Protein AF-A0A127SQ89-F1 (afdb_monomer_lite)

Structure (mmCIF, N/CA/C/O backbone):
data_AF-A0A127SQ89-F1
#
_entry.id   AF-A0A127SQ89-F1
#
loop_
_atom_site.group_PDB
_atom_site.id
_atom_site.type_symbol
_atom_site.label_atom_id
_atom_site.label_alt_id
_atom_site.label_comp_id
_atom_site.label_asym_id
_atom_site.label_entity_id
_atom_site.label_seq_id
_atom_site.pdbx_PDB_ins_code
_atom_site.Cartn_x
_atom_site.Cartn_y
_atom_site.Cartn_z
_atom_site.occupancy
_atom_site.B_iso_or_equiv
_atom_site.auth_seq_id
_atom_site.auth_comp_id
_atom_site.auth_asym_id
_atom_site.auth_atom_id
_atom_site.pdbx_PDB_model_num
ATOM 1 N N . MET A 1 1 ? -6.056 -7.435 16.759 1.00 73.31 1 MET A N 1
ATOM 2 C CA . MET A 1 1 ? -5.629 -6.289 15.921 1.00 73.31 1 MET A CA 1
ATOM 3 C C . MET A 1 1 ? -6.855 -5.602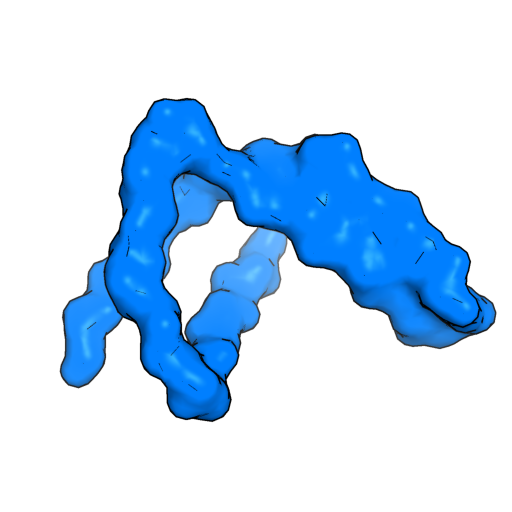 15.347 1.00 73.31 1 MET A C 1
ATOM 5 O O . MET A 1 1 ? -7.742 -6.297 14.865 1.00 73.31 1 MET A O 1
ATOM 9 N N . LYS A 1 2 ? -6.926 -4.269 15.423 1.00 81.56 2 LYS A N 1
ATOM 10 C CA . LYS A 1 2 ? -8.010 -3.490 14.809 1.00 81.56 2 LYS A CA 1
ATOM 11 C C . LYS A 1 2 ? -7.781 -3.434 13.295 1.00 81.56 2 LYS A C 1
ATOM 13 O O . LYS A 1 2 ? -6.669 -3.139 12.868 1.00 81.56 2 LYS A O 1
ATOM 18 N N . LYS A 1 3 ? -8.801 -3.7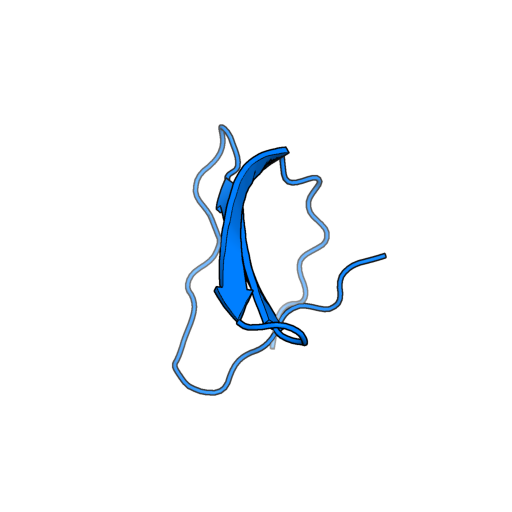70 12.503 1.00 87.44 3 LYS A N 1
ATOM 19 C CA . LYS A 1 3 ? -8.759 -3.679 11.036 1.00 87.44 3 LYS A CA 1
ATOM 20 C C . LYS A 1 3 ? -9.263 -2.305 10.600 1.00 87.44 3 LYS A C 1
ATOM 22 O O . LYS A 1 3 ? -10.204 -1.789 11.201 1.00 87.44 3 LYS A O 1
ATOM 27 N N . TYR A 1 4 ? -8.650 -1.747 9.564 1.00 90.81 4 TYR A N 1
ATOM 28 C CA . TYR A 1 4 ? -9.049 -0.486 8.945 1.00 90.81 4 TYR A CA 1
ATOM 29 C C . TYR A 1 4 ? -9.370 -0.738 7.474 1.00 90.81 4 TYR A C 1
ATOM 31 O O . TYR A 1 4 ? -8.709 -1.551 6.833 1.00 90.81 4 TYR A O 1
ATOM 39 N N . ILE A 1 5 ? -10.383 -0.045 6.964 1.00 93.31 5 ILE A N 1
ATOM 40 C CA . ILE A 1 5 ? -10.717 0.002 5.540 1.00 93.31 5 ILE A CA 1
ATOM 41 C C . ILE A 1 5 ? -10.695 1.480 5.175 1.00 93.31 5 ILE A C 1
ATOM 43 O O . ILE A 1 5 ? -11.413 2.267 5.791 1.00 93.31 5 ILE A O 1
ATOM 47 N N . LEU A 1 6 ? -9.811 1.850 4.254 1.00 93.44 6 LEU A N 1
ATOM 48 C CA . LEU A 1 6 ? -9.550 3.229 3.863 1.00 93.44 6 LEU A CA 1
ATOM 49 C C . LEU A 1 6 ? -9.387 3.285 2.349 1.00 93.44 6 LEU A C 1
ATOM 51 O O . LEU A 1 6 ? -8.682 2.451 1.782 1.00 93.44 6 LEU A O 1
ATOM 55 N N . ASP A 1 7 ? -9.985 4.296 1.730 1.00 95.00 7 ASP A N 1
ATOM 56 C CA . ASP A 1 7 ? -9.658 4.654 0.357 1.00 95.00 7 ASP A CA 1
ATOM 57 C C . ASP A 1 7 ? -8.328 5.410 0.355 1.00 95.00 7 ASP A C 1
ATOM 59 O O . ASP A 1 7 ? -8.154 6.399 1.073 1.00 95.00 7 ASP A O 1
ATOM 63 N N . LEU A 1 8 ? -7.373 4.916 -0.430 1.00 95.88 8 LEU A N 1
ATOM 64 C CA . LEU A 1 8 ? -6.043 5.502 -0.563 1.00 95.88 8 LEU A CA 1
ATOM 65 C C . LEU A 1 8 ? -5.822 5.979 -1.994 1.00 95.88 8 LEU A C 1
ATOM 67 O O . LEU A 1 8 ? -6.276 5.356 -2.953 1.00 95.88 8 LEU A O 1
ATOM 71 N N . THR A 1 9 ? -5.052 7.050 -2.137 1.00 97.06 9 THR A N 1
ATOM 72 C CA . THR A 1 9 ? -4.653 7.581 -3.440 1.00 97.06 9 THR A CA 1
ATOM 73 C C . THR A 1 9 ? -3.263 7.069 -3.801 1.00 97.06 9 THR A C 1
ATOM 75 O O . THR A 1 9 ? -2.313 7.228 -3.031 1.00 97.06 9 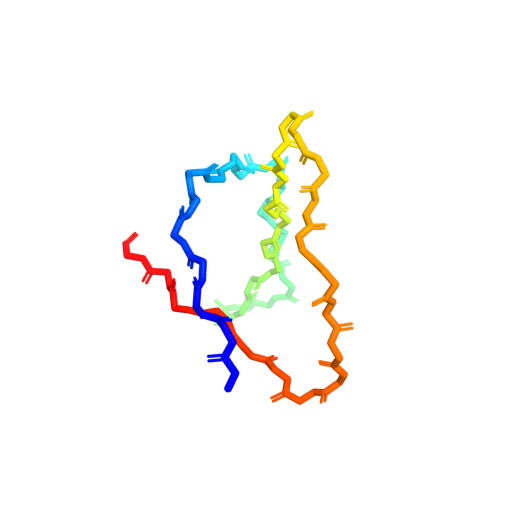THR A O 1
ATOM 78 N N . VAL A 1 10 ? -3.119 6.485 -4.995 1.00 96.94 10 VAL A N 1
ATOM 79 C CA . VAL A 1 10 ? -1.804 6.163 -5.571 1.00 96.94 10 VAL A CA 1
ATOM 80 C C . VAL A 1 10 ? -1.142 7.468 -5.998 1.00 96.94 10 VAL A C 1
ATOM 82 O O . VAL A 1 10 ? -1.594 8.118 -6.937 1.00 96.94 10 VAL A O 1
ATOM 85 N N . THR A 1 11 ? -0.073 7.856 -5.312 1.00 97.88 11 THR A N 1
ATOM 86 C CA . THR A 1 11 ? 0.700 9.063 -5.656 1.00 97.88 11 THR A CA 1
ATOM 87 C C . THR A 1 11 ? 1.951 8.744 -6.460 1.00 97.88 11 THR A C 1
ATOM 89 O O . THR A 1 11 ? 2.454 9.606 -7.176 1.00 97.88 11 THR A O 1
ATOM 92 N N . GLU A 1 12 ? 2.432 7.502 -6.400 1.00 98.12 12 GLU A N 1
ATOM 93 C CA . GLU A 1 12 ? 3.563 7.043 -7.199 1.00 98.12 12 GLU A CA 1
ATOM 94 C C . GLU A 1 12 ? 3.436 5.555 -7.539 1.00 98.12 12 GLU A C 1
ATOM 96 O O . GLU A 1 12 ? 3.006 4.749 -6.709 1.00 98.12 12 GLU A O 1
ATOM 101 N N . ASN A 1 13 ? 3.854 5.201 -8.755 1.00 97.31 13 ASN A N 1
ATOM 102 C CA . ASN A 1 13 ? 4.001 3.829 -9.230 1.00 97.31 13 ASN A CA 1
ATOM 103 C C . ASN A 1 13 ? 5.360 3.681 -9.921 1.00 97.31 13 ASN A C 1
ATOM 105 O O . ASN A 1 13 ? 5.499 3.916 -11.123 1.00 97.31 13 ASN A O 1
ATOM 109 N N . LEU A 1 14 ? 6.375 3.335 -9.135 1.00 98.12 14 LEU A N 1
ATOM 110 C CA . LEU A 1 14 ? 7.747 3.233 -9.607 1.00 98.12 14 LEU A CA 1
ATOM 111 C C . LEU A 1 14 ? 8.056 1.797 -10.025 1.00 98.12 14 LEU A C 1
ATOM 113 O O . LEU A 1 14 ? 8.055 0.880 -9.203 1.00 98.12 14 LEU A O 1
ATOM 117 N N . ARG A 1 15 ? 8.398 1.591 -11.297 1.00 97.62 15 ARG A N 1
ATOM 118 C CA . ARG A 1 15 ? 8.860 0.287 -11.775 1.00 97.62 15 ARG A CA 1
ATOM 119 C C . ARG A 1 15 ? 10.300 0.040 -11.338 1.00 97.62 15 ARG A C 1
ATOM 121 O O . ARG A 1 15 ?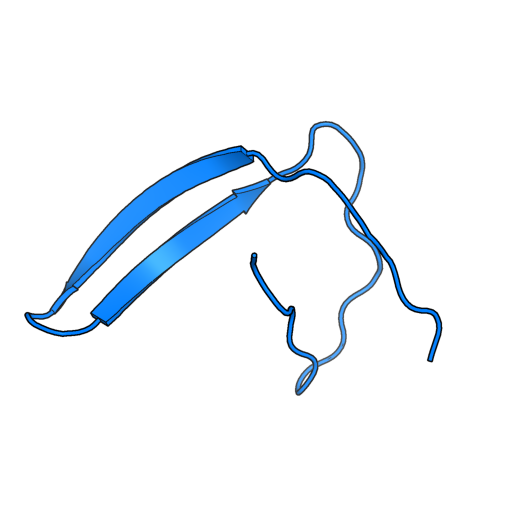 11.222 0.634 -11.883 1.00 97.62 15 ARG A O 1
ATOM 128 N N . LEU A 1 16 ? 10.483 -0.867 -10.383 1.00 96.25 16 LEU A N 1
ATOM 129 C CA . LEU A 1 16 ? 11.810 -1.260 -9.904 1.00 96.25 16 LEU A CA 1
ATOM 130 C C . LEU A 1 16 ? 12.444 -2.341 -10.788 1.00 96.25 16 LEU A C 1
ATOM 132 O O . LEU A 1 16 ? 13.665 -2.438 -10.865 1.00 96.25 16 LEU A O 1
ATOM 136 N N . HIS A 1 17 ? 11.623 -3.158 -11.456 1.00 97.31 17 HIS A N 1
ATOM 137 C CA . HIS A 1 17 ? 12.077 -4.225 -12.349 1.00 97.31 17 HIS A CA 1
ATOM 138 C C . HIS A 1 17 ? 10.971 -4.674 -13.310 1.00 97.31 17 HIS A C 1
ATOM 140 O O . HIS A 1 17 ? 9.836 -4.195 -13.263 1.00 97.31 17 HIS A O 1
ATOM 146 N N . ALA A 1 18 ? 11.282 -5.649 -14.165 1.00 96.44 18 ALA A N 1
ATOM 147 C CA . ALA A 1 18 ? 10.341 -6.256 -15.095 1.00 96.44 18 ALA A CA 1
ATOM 148 C C . ALA A 1 18 ? 9.033 -6.718 -14.424 1.00 96.44 18 ALA A C 1
ATOM 150 O O . ALA A 1 18 ? 7.968 -6.462 -14.982 1.00 96.44 18 ALA A O 1
ATOM 151 N N . ASN A 1 19 ? 9.131 -7.303 -13.222 1.00 96.94 19 ASN A N 1
ATOM 152 C CA . ASN A 1 19 ? 8.035 -7.998 -12.533 1.00 96.94 19 ASN A CA 1
ATOM 153 C C . ASN A 1 19 ? 7.587 -7.342 -11.218 1.00 96.94 19 ASN A C 1
ATOM 155 O O . ASN A 1 19 ? 6.688 -7.861 -10.564 1.00 96.94 19 ASN A O 1
ATOM 159 N N . TYR A 1 20 ? 8.231 -6.256 -10.783 1.00 96.50 20 TYR A N 1
ATOM 160 C CA . TYR A 1 20 ? 7.920 -5.623 -9.501 1.00 96.50 20 TYR A CA 1
ATOM 161 C C . TYR A 1 20 ? 7.915 -4.103 -9.601 1.00 96.50 20 TYR A C 1
ATOM 163 O O . TYR A 1 20 ? 8.762 -3.482 -10.253 1.00 96.50 20 TYR A O 1
ATOM 171 N N . VAL A 1 21 ? 6.933 -3.524 -8.915 1.00 97.38 21 VAL A N 1
ATOM 172 C CA . VAL A 1 21 ? 6.710 -2.087 -8.801 1.00 97.38 21 VAL A CA 1
ATOM 173 C C . VAL A 1 21 ? 6.597 -1.706 -7.329 1.00 97.38 21 VAL A C 1
ATOM 175 O O . VAL A 1 21 ? 6.139 -2.499 -6.506 1.00 97.38 21 VAL A O 1
ATOM 178 N N . LEU A 1 22 ? 7.018 -0.491 -7.004 1.00 97.69 22 LEU A N 1
ATOM 179 C CA . LEU A 1 22 ? 6.795 0.140 -5.715 1.00 97.69 22 LEU A CA 1
ATOM 180 C C . LEU A 1 22 ? 5.636 1.127 -5.853 1.00 97.69 22 LEU A C 1
ATOM 182 O O . LEU A 1 22 ? 5.739 2.112 -6.586 1.00 97.69 22 LEU A O 1
ATOM 186 N N . LEU A 1 23 ? 4.549 0.866 -5.132 1.00 97.25 23 LEU A N 1
ATOM 187 C CA . LEU A 1 23 ? 3.413 1.777 -5.030 1.00 97.25 23 LEU A CA 1
ATOM 188 C C . LEU A 1 23 ? 3.537 2.619 -3.760 1.00 97.25 23 LEU A C 1
ATOM 190 O O . LEU A 1 23 ? 3.753 2.075 -2.676 1.00 97.25 23 LEU A O 1
ATOM 194 N N . LYS A 1 24 ? 3.347 3.936 -3.884 1.00 97.31 24 LYS A N 1
ATOM 195 C CA . LYS A 1 24 ? 3.124 4.817 -2.730 1.00 97.31 24 LYS A CA 1
ATOM 196 C C . LYS A 1 24 ? 1.651 5.183 -2.656 1.00 97.31 24 LYS A C 1
ATOM 198 O O . LYS A 1 24 ? 1.111 5.836 -3.550 1.00 97.31 24 LYS A O 1
ATOM 203 N N . LEU A 1 25 ? 1.021 4.749 -1.574 1.00 96.88 25 LEU A N 1
ATOM 204 C CA . LEU A 1 25 ? -0.374 5.013 -1.253 1.00 96.88 25 LEU A CA 1
ATOM 205 C C . LEU A 1 25 ? -0.421 6.043 -0.127 1.00 96.88 25 LEU A C 1
ATOM 207 O O . LEU A 1 25 ? 0.251 5.870 0.891 1.00 96.88 25 LEU A O 1
ATOM 211 N N . THR A 1 26 ? -1.195 7.108 -0.299 1.00 96.19 26 THR A N 1
ATOM 212 C CA . THR A 1 26 ? -1.357 8.148 0.725 1.00 96.19 26 THR A CA 1
ATOM 213 C C . THR A 1 26 ? -2.831 8.438 0.981 1.00 96.19 26 THR A C 1
ATOM 215 O O . THR A 1 26 ? -3.701 8.115 0.174 1.00 96.19 26 THR A O 1
ATOM 218 N N . SER A 1 27 ? -3.108 9.046 2.131 1.00 94.88 27 SER A N 1
ATOM 219 C CA . SER A 1 27 ? -4.423 9.557 2.506 1.00 94.88 27 SER A CA 1
ATOM 220 C C . SER A 1 27 ? -4.278 11.023 2.924 1.00 94.88 27 SER A C 1
ATOM 222 O O . SER A 1 27 ? -3.239 11.383 3.486 1.00 94.88 27 SER A O 1
ATOM 224 N N . PRO A 1 28 ? -5.283 11.885 2.683 1.00 93.25 28 PRO A N 1
ATOM 225 C CA . PRO A 1 28 ? -5.315 13.221 3.277 1.00 93.25 28 PRO A CA 1
ATOM 226 C C . PRO A 1 28 ? -5.434 13.180 4.811 1.00 93.25 28 PRO A C 1
ATOM 228 O O . PRO A 1 28 ? -5.066 14.142 5.481 1.00 93.25 28 PRO A O 1
ATOM 231 N N . SER A 1 29 ? -5.940 12.080 5.377 1.00 92.56 29 SER A N 1
ATOM 232 C CA . SER A 1 29 ? -5.967 11.835 6.819 1.00 92.56 29 SER A CA 1
ATOM 233 C C . SER A 1 29 ? -4.744 11.027 7.281 1.00 92.56 29 SER A C 1
ATOM 235 O O . SER A 1 29 ? -4.189 10.253 6.496 1.00 92.56 29 SER A O 1
ATOM 237 N N . PRO A 1 30 ? -4.318 11.158 8.554 1.00 93.88 30 PRO A N 1
ATOM 238 C CA . PRO A 1 30 ? -3.233 10.349 9.097 1.00 93.88 30 PRO A CA 1
ATOM 239 C C . PRO A 1 30 ? -3.510 8.849 8.961 1.00 93.88 30 PRO A C 1
ATOM 241 O O . PRO A 1 30 ? -4.606 8.375 9.269 1.00 93.88 30 PRO A O 1
ATOM 244 N N . LEU A 1 31 ? -2.495 8.101 8.528 1.00 94.12 31 LEU A N 1
ATOM 245 C CA . LEU A 1 31 ? -2.555 6.643 8.489 1.00 94.12 31 LEU A CA 1
ATOM 246 C C . LEU A 1 31 ? -2.527 6.070 9.916 1.00 94.12 31 LEU A C 1
ATOM 248 O O . LEU A 1 31 ? -1.935 6.682 10.811 1.00 94.12 31 LEU A O 1
ATOM 252 N N . PRO A 1 32 ? -3.153 4.902 10.150 1.00 93.38 32 PRO A N 1
ATOM 253 C CA . PRO A 1 32 ? -3.052 4.221 11.434 1.00 93.38 32 PRO A CA 1
ATOM 254 C C . PRO A 1 32 ? -1.597 3.837 11.737 1.00 93.38 32 PRO A C 1
ATOM 256 O O . PRO A 1 32 ? -0.774 3.692 10.835 1.00 93.38 32 PRO A O 1
ATOM 259 N N . GLU A 1 33 ? -1.292 3.635 13.017 1.00 93.50 33 GLU A N 1
ATOM 260 C CA . GLU A 1 33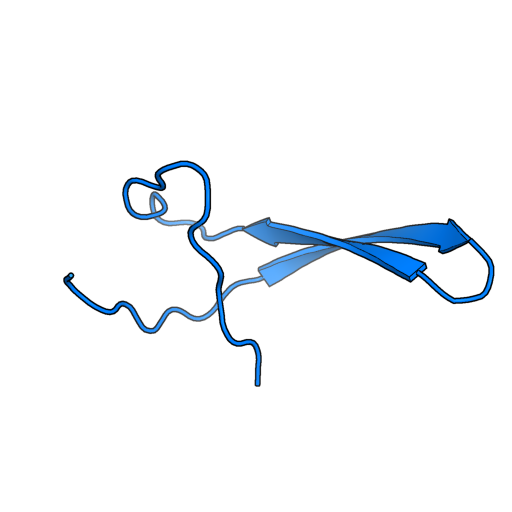 ? 0.016 3.143 13.447 1.00 93.50 33 GLU A CA 1
ATOM 261 C C . GLU A 1 33 ? 0.313 1.770 12.822 1.00 93.50 33 GLU A C 1
ATOM 263 O O . GLU A 1 33 ? -0.514 0.854 12.883 1.00 93.50 33 GLU A O 1
ATOM 268 N N . MET A 1 34 ? 1.496 1.644 12.216 1.00 92.31 34 MET A N 1
ATOM 269 C CA . MET A 1 34 ? 1.953 0.437 11.531 1.00 92.31 34 MET A CA 1
ATOM 270 C C . MET A 1 34 ? 3.191 -0.124 12.229 1.00 92.31 34 MET A C 1
ATOM 272 O O . MET A 1 34 ? 4.162 0.594 12.464 1.00 92.31 34 MET A O 1
ATOM 276 N N . LEU A 1 35 ? 3.162 -1.420 12.526 1.00 92.69 35 LEU A N 1
ATOM 277 C CA . LEU A 1 35 ? 4.281 -2.170 13.092 1.00 92.69 35 LEU A CA 1
ATOM 278 C C . LEU A 1 35 ? 4.931 -3.061 12.020 1.00 92.69 35 LEU A C 1
ATOM 280 O O . LEU A 1 35 ? 4.249 -3.508 11.091 1.00 92.69 35 LEU A O 1
ATOM 284 N N . PRO A 1 36 ? 6.232 -3.378 12.146 1.00 95.88 36 PRO A N 1
ATOM 285 C CA . PRO A 1 36 ? 6.908 -4.288 11.227 1.00 95.88 36 PRO A CA 1
ATOM 286 C C . PRO A 1 36 ? 6.207 -5.651 11.120 1.00 95.88 36 PRO A C 1
ATOM 288 O O . PRO A 1 36 ? 5.761 -6.215 12.118 1.00 95.88 36 PRO A O 1
ATOM 291 N N . GLY A 1 37 ? 6.128 -6.190 9.901 1.00 94.44 37 GLY A N 1
ATOM 292 C CA . GLY A 1 37 ? 5.479 -7.476 9.615 1.00 94.44 37 GLY A CA 1
ATOM 293 C C . GLY A 1 37 ? 3.967 -7.398 9.371 1.00 94.44 37 GLY A C 1
ATOM 294 O O . GLY A 1 37 ? 3.351 -8.413 9.052 1.00 94.44 37 GLY A O 1
ATOM 295 N N . GLN A 1 38 ? 3.359 -6.214 9.481 1.00 93.81 38 GLN A N 1
ATOM 296 C CA . GLN A 1 38 ? 1.985 -5.990 9.035 1.00 93.81 38 GLN A CA 1
ATOM 297 C C . GLN A 1 38 ? 1.910 -5.831 7.512 1.00 93.81 38 GLN A C 1
ATOM 299 O O . GLN A 1 38 ? 2.871 -5.419 6.864 1.00 93.81 38 GLN A O 1
ATOM 304 N N . PHE A 1 39 ? 0.747 -6.143 6.945 1.00 94.06 39 PHE A N 1
ATOM 305 C C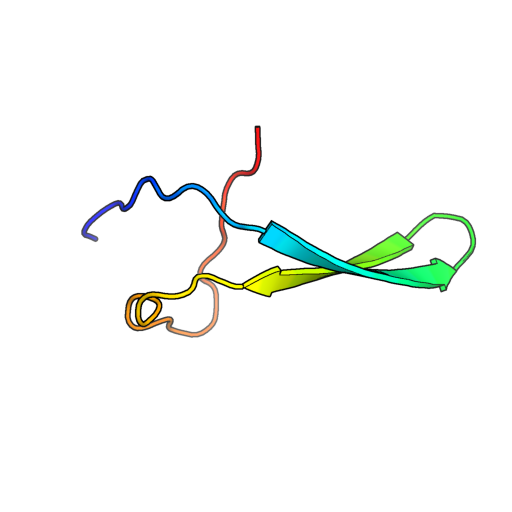A . PHE A 1 39 ? 0.467 -5.993 5.520 1.00 94.06 39 PHE A CA 1
ATOM 306 C C . PHE A 1 39 ? -0.937 -5.422 5.303 1.00 94.06 39 PHE A C 1
ATOM 308 O O . PHE A 1 39 ? -1.797 -5.501 6.185 1.00 94.06 39 PHE A O 1
ATOM 315 N N . ALA A 1 40 ? -1.155 -4.855 4.118 1.00 93.38 40 ALA A N 1
ATOM 316 C CA . ALA A 1 40 ? -2.458 -4.410 3.646 1.00 93.38 40 ALA A CA 1
ATOM 317 C C . ALA A 1 40 ? -2.936 -5.320 2.511 1.00 93.38 40 ALA A C 1
ATOM 319 O O . ALA A 1 40 ? -2.141 -5.782 1.694 1.00 93.38 40 ALA A O 1
ATOM 320 N N . GLU A 1 41 ? -4.241 -5.556 2.463 1.00 94.69 41 GLU A N 1
ATOM 321 C CA . GLU A 1 41 ? -4.906 -6.136 1.302 1.00 94.69 41 GLU A CA 1
ATOM 322 C C . GLU A 1 41 ? -5.414 -4.986 0.429 1.00 94.69 41 GLU A C 1
ATOM 324 O O . GLU A 1 41 ? -6.059 -4.066 0.934 1.00 94.69 41 GLU A O 1
ATOM 329 N N . ILE A 1 42 ? -5.098 -5.028 -0.863 1.00 93.38 42 ILE A N 1
ATOM 330 C CA . ILE A 1 42 ? -5.538 -4.042 -1.853 1.00 93.38 42 ILE A CA 1
ATOM 331 C C . ILE A 1 42 ? -6.557 -4.733 -2.764 1.00 93.38 42 ILE A C 1
ATOM 333 O O . ILE A 1 42 ? -6.339 -5.884 -3.146 1.00 93.38 42 ILE A O 1
ATOM 337 N N . ARG A 1 43 ? -7.664 -4.052 -3.074 1.00 91.19 43 ARG A N 1
ATOM 338 C CA . ARG A 1 43 ? -8.738 -4.554 -3.945 1.00 91.19 43 ARG A CA 1
ATOM 339 C C . ARG A 1 43 ? -8.722 -3.858 -5.295 1.00 91.19 43 ARG A C 1
ATOM 341 O O . ARG A 1 43 ? -8.303 -2.680 -5.331 1.00 91.19 43 ARG A O 1
#

Radius of gyration: 12.21 Å; chains: 1; bounding box: 23×21×31 Å

pLDDT: mean 94.22, std 4.44, range [73.31, 98.12]

Secondary structure (DSSP, 8-state):
--------EEEEEEE-SSS-EEEEEE-SSPPPP--TT------

Sequence (43 aa):
MKKYILDLTVTENLRLHANYVLLKLTSPSPLPEMLPGQFAEIR

Foldseek 3Di:
DDDDDDDWDFPDWADPDPPDTDTDTHDPDDDDDDDPPDDDDDD